Protein AF-A0A2E0U7U8-F1 (afdb_monomer)

Structure (mmCIF, N/CA/C/O backbone):
data_AF-A0A2E0U7U8-F1
#
_entry.id   AF-A0A2E0U7U8-F1
#
loop_
_atom_site.group_PDB
_atom_site.id
_atom_site.type_symbol
_atom_site.label_atom_id
_atom_site.label_alt_id
_atom_site.label_comp_id
_atom_site.label_asym_id
_atom_site.label_entity_id
_atom_site.label_seq_id
_atom_site.pdbx_PDB_ins_code
_atom_site.Cartn_x
_atom_site.Cartn_y
_atom_site.Cartn_z
_atom_site.occupancy
_atom_site.B_iso_or_equiv
_atom_site.auth_seq_id
_atom_site.auth_comp_id
_atom_site.auth_asym_id
_atom_site.auth_atom_id
_atom_site.pdbx_PDB_model_num
ATOM 1 N N . ALA A 1 1 ? -0.794 -1.195 -10.556 1.00 89.25 1 ALA A N 1
ATOM 2 C CA . ALA A 1 1 ? -2.029 -0.863 -9.807 1.00 89.25 1 ALA A CA 1
ATOM 3 C C . ALA A 1 1 ? -2.211 -1.685 -8.524 1.00 89.25 1 ALA A C 1
ATOM 5 O O . ALA A 1 1 ? -2.721 -1.143 -7.558 1.00 89.25 1 ALA A O 1
ATOM 6 N N . PHE A 1 2 ? -1.786 -2.954 -8.472 1.00 94.94 2 PHE A N 1
ATOM 7 C CA . PHE A 1 2 ? -1.986 -3.832 -7.306 1.00 94.94 2 PHE A CA 1
ATOM 8 C C . PHE A 1 2 ? -1.539 -3.242 -5.951 1.00 94.94 2 PHE A C 1
ATOM 10 O O . PHE A 1 2 ? -2.333 -3.216 -5.019 1.00 94.94 2 PHE A O 1
ATOM 17 N N . GLY A 1 3 ? -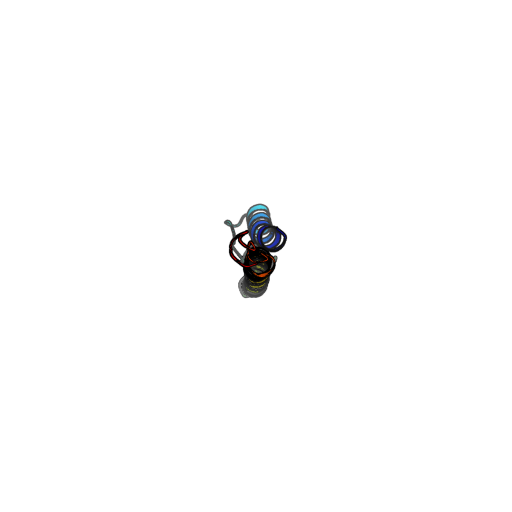0.320 -2.692 -5.858 1.00 95.69 3 GLY A N 1
ATOM 18 C CA . GLY A 1 3 ? 0.175 -2.087 -4.611 1.00 95.69 3 GLY A CA 1
ATOM 19 C C . GLY A 1 3 ? -0.686 -0.926 -4.092 1.00 95.69 3 GLY A C 1
ATOM 20 O O . GLY A 1 3 ? -0.951 -0.830 -2.897 1.00 95.69 3 GLY A O 1
ATOM 21 N N . PHE A 1 4 ? -1.213 -0.101 -5.003 1.00 96.06 4 PHE A N 1
ATOM 22 C CA . PHE A 1 4 ? -2.161 0.965 -4.667 1.00 96.06 4 PHE A CA 1
ATOM 23 C C . PHE A 1 4 ? -3.487 0.407 -4.135 1.00 96.06 4 PHE A C 1
ATOM 25 O O . PHE A 1 4 ? -4.016 0.925 -3.156 1.00 96.06 4 PHE A O 1
ATOM 32 N N . PHE A 1 5 ? -4.011 -0.663 -4.742 1.00 97.25 5 PHE A N 1
ATOM 33 C CA . PHE A 1 5 ? -5.234 -1.303 -4.257 1.00 97.25 5 PHE A CA 1
ATOM 34 C C . PHE A 1 5 ? -5.060 -1.904 -2.866 1.00 97.25 5 PHE A C 1
ATOM 36 O O . PHE A 1 5 ? -5.951 -1.735 -2.042 1.00 97.25 5 PHE A O 1
ATOM 43 N N . LEU A 1 6 ? -3.918 -2.536 -2.580 1.00 95.69 6 LEU A N 1
ATOM 44 C CA . LEU A 1 6 ? -3.614 -3.006 -1.229 1.00 95.69 6 LEU A CA 1
ATOM 45 C C . LEU A 1 6 ? -3.640 -1.852 -0.229 1.00 95.69 6 LEU A C 1
ATOM 47 O O . LEU A 1 6 ? -4.408 -1.905 0.729 1.00 95.69 6 LEU A O 1
ATOM 51 N N . TYR A 1 7 ? -2.896 -0.780 -0.508 1.00 96.25 7 TYR A N 1
ATOM 52 C CA . TYR A 1 7 ? -2.851 0.396 0.359 1.00 96.25 7 TYR A CA 1
ATOM 53 C C . TYR A 1 7 ? -4.238 1.006 0.603 1.00 96.25 7 TYR A C 1
ATOM 55 O O . TYR A 1 7 ? -4.645 1.223 1.744 1.00 96.25 7 TYR A O 1
ATOM 63 N N . GLY A 1 8 ? -4.994 1.237 -0.472 1.00 96.75 8 GLY A N 1
ATOM 64 C CA . GLY A 1 8 ? -6.334 1.811 -0.394 1.00 96.75 8 GLY A CA 1
ATOM 65 C C . GLY A 1 8 ? -7.323 0.905 0.339 1.00 96.75 8 GLY A C 1
ATOM 66 O O . GLY A 1 8 ? -8.110 1.391 1.145 1.00 96.75 8 GLY A O 1
ATOM 67 N N . SER A 1 9 ? -7.268 -0.410 0.099 1.00 96.00 9 SER A N 1
ATOM 68 C CA . SER A 1 9 ? -8.183 -1.377 0.719 1.00 96.00 9 SER A CA 1
ATOM 69 C C . SER A 1 9 ? -8.040 -1.428 2.238 1.00 96.00 9 SER A C 1
ATOM 71 O O . SER A 1 9 ? -9.056 -1.450 2.926 1.00 96.00 9 SER A O 1
ATOM 73 N N . VAL A 1 10 ? -6.813 -1.357 2.765 1.00 96.25 10 VAL A N 1
ATOM 74 C CA . VAL A 1 10 ? -6.556 -1.334 4.214 1.00 96.25 10 VAL A CA 1
ATOM 75 C C . VAL A 1 10 ? -7.238 -0.133 4.864 1.00 96.25 10 VAL A C 1
ATOM 77 O O . VAL A 1 10 ? -7.958 -0.282 5.849 1.00 96.25 10 VAL A O 1
ATOM 80 N N . GLY A 1 11 ? -7.077 1.055 4.280 1.00 96.00 11 GLY A N 1
ATOM 81 C CA . GLY A 1 11 ? -7.711 2.256 4.811 1.00 96.00 11 GLY A CA 1
ATOM 82 C C . GLY A 1 11 ? -9.235 2.267 4.642 1.00 96.00 11 GLY A C 1
ATOM 83 O O . GLY A 1 11 ? -9.931 2.756 5.527 1.00 96.00 11 GLY A O 1
ATOM 84 N N . ILE A 1 12 ? -9.772 1.686 3.562 1.00 97.19 12 ILE A N 1
ATOM 85 C CA . ILE A 1 12 ? -11.227 1.514 3.393 1.00 97.19 12 ILE A CA 1
ATOM 86 C C . ILE A 1 12 ? -11.790 0.577 4.467 1.00 97.19 12 ILE A C 1
ATOM 88 O O . ILE A 1 12 ? -12.823 0.890 5.049 1.00 97.19 12 ILE A O 1
ATOM 92 N N . VAL A 1 13 ? -11.124 -0.542 4.762 1.00 95.88 13 VAL A N 1
ATOM 93 C CA . VAL A 1 13 ? -11.560 -1.474 5.815 1.00 95.88 13 VAL A CA 1
ATOM 94 C C . VAL A 1 13 ? -11.569 -0.791 7.185 1.00 95.88 13 VAL A C 1
ATOM 96 O O . VAL A 1 13 ? -12.563 -0.904 7.897 1.00 95.88 13 VAL A O 1
ATOM 99 N N . ALA A 1 14 ? -10.531 -0.017 7.519 1.00 95.25 14 ALA A N 1
ATOM 100 C CA . ALA A 1 14 ? -10.487 0.754 8.765 1.00 95.25 14 ALA A CA 1
ATOM 101 C C . ALA A 1 14 ? -11.660 1.751 8.879 1.00 95.25 14 ALA A C 1
ATOM 103 O O . ALA A 1 14 ? -12.328 1.806 9.912 1.00 95.25 14 ALA A O 1
ATOM 104 N N . LEU A 1 15 ? -11.978 2.468 7.791 1.00 96.81 15 LEU A N 1
ATOM 105 C CA . LEU A 1 15 ? -13.127 3.382 7.735 1.00 96.81 15 LEU A CA 1
ATOM 106 C C . LEU A 1 15 ? -14.467 2.654 7.910 1.00 96.81 15 LEU A C 1
ATOM 108 O O . LEU A 1 15 ? -15.342 3.137 8.627 1.00 96.81 15 LEU A O 1
ATOM 112 N N . LEU A 1 16 ? -14.643 1.493 7.269 1.00 96.62 16 LEU A N 1
ATOM 113 C CA . LEU A 1 16 ? -15.865 0.685 7.392 1.00 96.62 16 LEU A CA 1
ATOM 114 C C . LEU A 1 16 ? -16.075 0.165 8.819 1.00 96.62 16 LEU A C 1
ATOM 116 O O . LEU A 1 16 ? -17.217 0.016 9.249 1.00 96.62 16 LEU A O 1
ATOM 120 N N . ASN A 1 17 ? -14.987 -0.060 9.553 1.00 94.19 17 ASN A N 1
ATOM 121 C CA . ASN A 1 17 ? -15.014 -0.475 10.951 1.00 94.19 17 ASN A CA 1
ATOM 122 C C . ASN A 1 17 ? -15.169 0.704 11.934 1.00 94.19 17 ASN A C 1
ATOM 124 O O . ASN A 1 17 ? -15.245 0.480 13.140 1.00 94.19 17 ASN A O 1
ATOM 128 N N . GLY A 1 18 ? -15.281 1.945 11.439 1.00 93.12 18 GLY A N 1
ATOM 129 C CA . GLY A 1 18 ? -15.556 3.144 12.239 1.00 93.12 18 GLY A CA 1
ATOM 130 C C . GLY A 1 18 ? -14.320 3.923 12.696 1.00 93.12 18 GLY A C 1
ATOM 131 O O . GLY A 1 18 ? -14.472 4.907 13.420 1.00 93.12 18 GLY A O 1
ATOM 132 N N . GLY A 1 19 ? -13.125 3.506 12.270 1.00 93.38 19 GLY A N 1
ATOM 133 C CA . GLY A 1 19 ? -11.871 4.217 12.509 1.00 93.38 19 GLY A CA 1
ATOM 134 C C . GLY A 1 19 ? -11.604 5.310 11.477 1.00 93.38 19 GLY A C 1
ATOM 135 O O . GLY A 1 19 ? -12.381 5.532 10.543 1.00 93.38 19 GLY A O 1
ATOM 136 N N . LEU A 1 20 ? -10.473 5.997 11.622 1.00 95.50 20 LEU A N 1
ATOM 137 C CA . LEU A 1 20 ? -9.961 6.896 10.585 1.00 95.50 20 LEU A CA 1
ATOM 138 C C . LEU A 1 20 ? -9.268 6.109 9.456 1.00 95.50 20 LEU A C 1
ATOM 140 O O . LEU A 1 20 ? -9.009 4.909 9.549 1.00 95.50 20 LEU A O 1
ATOM 144 N N . PHE A 1 21 ? -8.962 6.784 8.346 1.00 95.88 21 PHE A N 1
ATOM 145 C CA . PHE A 1 21 ? -8.213 6.159 7.256 1.00 95.88 21 PHE A CA 1
ATOM 146 C C . PHE A 1 21 ? -6.822 5.730 7.748 1.00 95.88 21 PHE A C 1
ATOM 148 O O . PHE A 1 21 ? -6.066 6.566 8.239 1.00 95.88 21 PHE A O 1
ATOM 155 N N . LEU A 1 22 ? -6.499 4.441 7.576 1.00 94.38 22 LEU A N 1
ATOM 156 C CA . LEU A 1 22 ? -5.287 3.780 8.098 1.00 94.38 22 LEU A CA 1
ATOM 157 C C . LEU A 1 22 ? -5.193 3.737 9.626 1.00 94.38 22 LEU A C 1
ATOM 159 O O . LEU A 1 22 ? -4.108 3.578 10.180 1.00 94.38 22 LEU A O 1
ATOM 163 N N . ASP A 1 23 ? -6.329 3.838 10.307 1.00 94.25 23 ASP A N 1
ATOM 164 C CA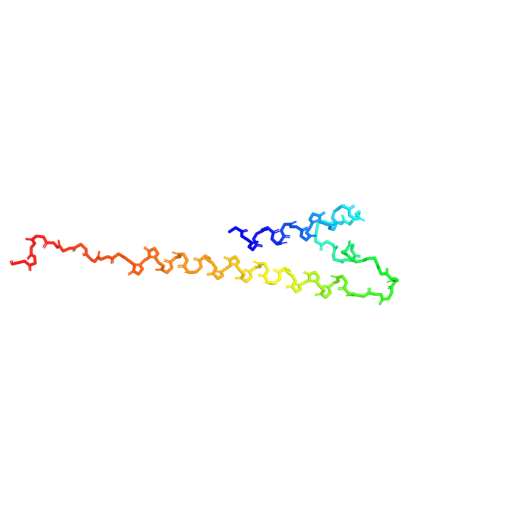 . ASP A 1 23 ? -6.407 3.545 11.727 1.00 94.25 23 ASP A CA 1
ATOM 165 C C . ASP A 1 23 ? -6.352 2.026 11.941 1.00 94.25 23 ASP A C 1
ATOM 167 O O . ASP A 1 23 ? -7.342 1.306 11.779 1.00 94.25 23 ASP A O 1
ATOM 171 N N . TYR A 1 24 ? -5.148 1.521 12.210 1.00 93.12 24 TYR A N 1
ATOM 172 C CA . TYR A 1 24 ? -4.897 0.086 12.281 1.00 93.12 24 TYR A CA 1
ATOM 173 C C . TYR A 1 24 ? -5.533 -0.588 13.502 1.00 93.12 24 TYR A C 1
ATOM 175 O O . TYR A 1 24 ? -5.722 -1.805 13.477 1.00 93.12 24 TYR A O 1
ATOM 183 N N . ASP A 1 25 ? -5.941 0.177 14.517 1.00 90.12 25 ASP A N 1
ATOM 184 C CA . ASP A 1 25 ? -6.683 -0.350 15.671 1.00 90.12 25 ASP A CA 1
ATOM 185 C C . ASP A 1 25 ? -8.079 -0.850 15.265 1.00 90.12 25 ASP A C 1
ATOM 187 O O . ASP A 1 25 ? -8.671 -1.691 15.936 1.00 90.12 25 ASP A O 1
ATOM 191 N N . PHE A 1 26 ? -8.591 -0.390 14.120 1.00 90.38 26 PHE A N 1
ATO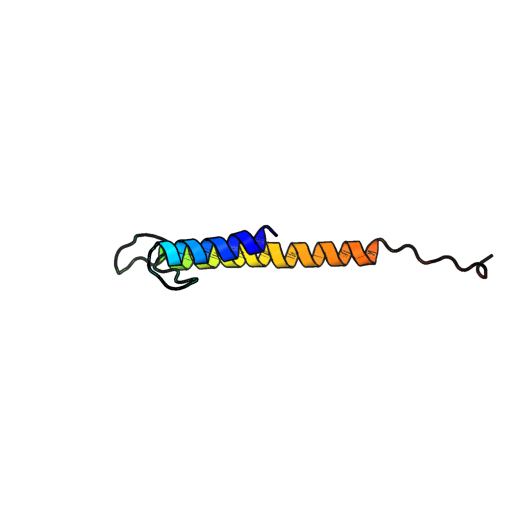M 192 C CA . PHE A 1 26 ? -9.894 -0.779 13.585 1.00 90.38 26 PHE A CA 1
ATOM 193 C C . PHE A 1 26 ? -9.802 -1.860 12.498 1.00 90.38 26 PHE A C 1
ATOM 195 O O . PHE A 1 26 ? -10.800 -2.154 11.847 1.00 90.38 26 PHE A O 1
ATOM 202 N N . LEU A 1 27 ? -8.640 -2.482 12.263 1.00 89.94 27 LEU A N 1
ATOM 203 C CA . LEU A 1 27 ? -8.495 -3.576 11.283 1.00 89.94 27 LEU A CA 1
ATOM 204 C C . LEU A 1 27 ? -8.934 -4.938 11.821 1.00 89.94 27 LEU A C 1
ATOM 206 O O . LEU A 1 27 ? -9.464 -5.757 11.068 1.00 89.94 27 LEU A O 1
ATOM 210 N N . VAL A 1 28 ? -8.690 -5.191 13.104 1.00 86.56 28 VAL A N 1
ATOM 211 C CA . VAL A 1 28 ? -8.995 -6.454 13.774 1.00 86.56 28 VAL A CA 1
ATOM 212 C C . VAL A 1 28 ? -9.819 -6.133 15.009 1.00 86.56 28 VAL A C 1
ATOM 214 O O . VAL A 1 28 ? -9.510 -5.209 15.748 1.00 86.56 28 VAL A O 1
ATOM 217 N N . ALA A 1 29 ? -10.886 -6.896 15.237 1.00 80.06 29 ALA A N 1
ATOM 218 C CA . ALA A 1 29 ? -11.632 -6.799 16.481 1.00 80.06 29 ALA A CA 1
ATOM 219 C C . ALA A 1 29 ? -10.836 -7.501 17.588 1.00 80.06 29 ALA A C 1
ATOM 221 O O . ALA A 1 29 ? -10.834 -8.729 17.684 1.00 80.06 29 ALA A O 1
ATOM 222 N N . GLU A 1 30 ? -10.144 -6.720 18.407 1.00 76.62 30 GLU A N 1
ATOM 223 C CA . GLU A 1 30 ? -9.344 -7.201 19.529 1.00 76.62 30 GLU A CA 1
ATOM 224 C C . GLU A 1 30 ? -9.645 -6.415 20.814 1.00 76.62 30 GLU A C 1
ATOM 226 O O . GLU A 1 30 ? -10.261 -5.351 20.796 1.00 76.62 30 GLU A O 1
ATOM 231 N N . GLY A 1 31 ? -9.301 -7.009 21.961 1.00 72.44 31 GLY A N 1
ATOM 232 C CA . GLY A 1 31 ? -9.491 -6.374 23.265 1.00 72.44 31 GLY A CA 1
ATOM 233 C C . GLY A 1 31 ? -8.514 -5.211 23.502 1.00 72.44 31 GLY A C 1
ATOM 234 O O . GLY A 1 31 ? -7.593 -5.023 22.715 1.00 72.44 31 GLY A O 1
ATOM 235 N N . PRO A 1 32 ? -8.648 -4.473 24.622 1.00 66.75 32 PRO A N 1
ATOM 236 C CA . PRO A 1 32 ? -7.868 -3.257 24.902 1.00 66.75 32 PRO A CA 1
ATOM 237 C C . PRO A 1 32 ? -6.338 -3.425 24.927 1.00 66.75 32 PRO A C 1
ATOM 239 O O . PRO A 1 32 ? -5.617 -2.437 24.861 1.00 66.75 32 PRO A O 1
ATOM 242 N N . GLU A 1 33 ? -5.847 -4.659 25.063 1.00 73.88 33 GLU A N 1
ATOM 243 C CA . GLU A 1 33 ? -4.416 -5.001 25.108 1.00 73.88 33 GLU A CA 1
ATOM 244 C C . GLU A 1 33 ? -3.909 -5.631 23.796 1.00 73.88 33 GLU A C 1
ATOM 246 O O . GLU A 1 33 ? -2.748 -6.027 23.693 1.00 73.88 33 GLU A O 1
ATOM 251 N N . GLY A 1 34 ? -4.785 -5.780 22.799 1.00 74.31 34 GLY A N 1
ATOM 252 C CA . GLY A 1 34 ? -4.436 -6.311 21.489 1.00 74.31 34 GLY A CA 1
ATOM 253 C C . GLY A 1 34 ? -3.765 -5.253 20.615 1.00 74.31 34 GLY A C 1
ATOM 254 O O . GLY A 1 34 ? -4.207 -4.109 20.560 1.00 74.31 34 GLY A O 1
ATOM 255 N N . HIS A 1 35 ? -2.686 -5.637 19.933 1.00 84.81 35 HIS A N 1
ATOM 256 C CA . HIS A 1 35 ? -1.979 -4.790 18.964 1.00 84.81 35 HIS A CA 1
ATOM 257 C C . HIS A 1 35 ? -1.820 -5.489 17.607 1.00 84.81 35 HIS A C 1
ATOM 259 O O . HIS A 1 35 ? -0.938 -5.143 16.818 1.00 84.81 35 HIS A O 1
ATOM 265 N N . TRP A 1 36 ? -2.597 -6.532 17.327 1.00 87.19 36 TRP A N 1
ATOM 266 C CA . TRP A 1 36 ? -2.451 -7.330 16.111 1.00 87.19 36 TRP A CA 1
ATOM 267 C C . TRP A 1 36 ? -2.819 -6.541 14.851 1.00 87.19 36 TRP A C 1
ATOM 269 O O . TRP A 1 36 ? -2.133 -6.673 13.838 1.00 87.19 36 TRP A O 1
ATOM 279 N N . GLY A 1 37 ? -3.831 -5.679 14.920 1.00 89.94 37 GLY A N 1
ATOM 280 C CA . GLY A 1 37 ? -4.257 -4.767 13.866 1.00 89.94 37 GLY A CA 1
ATOM 281 C C . GLY A 1 37 ? -3.134 -3.831 13.438 1.00 89.94 37 GLY A C 1
ATOM 282 O O . GLY A 1 37 ? -2.870 -3.720 12.243 1.00 89.94 37 GLY A O 1
ATOM 283 N N . GLN A 1 38 ? -2.384 -3.274 14.395 1.00 92.44 38 GLN A N 1
ATOM 284 C CA . GLN A 1 38 ? -1.198 -2.444 14.138 1.00 92.44 38 GLN A CA 1
ATOM 285 C C . GLN A 1 38 ? -0.113 -3.209 13.371 1.00 92.44 38 GLN A C 1
ATOM 287 O O . GLN A 1 38 ? 0.338 -2.762 12.316 1.00 92.44 38 GLN A O 1
ATOM 292 N N . HIS A 1 39 ? 0.282 -4.389 13.858 1.00 92.75 39 HIS A N 1
ATOM 293 C CA . HIS A 1 39 ? 1.335 -5.184 13.216 1.00 92.75 39 HIS A CA 1
ATOM 294 C C . HIS A 1 39 ? 0.935 -5.629 11.804 1.00 92.75 39 HIS A C 1
ATOM 296 O O . HIS A 1 39 ? 1.715 -5.505 10.860 1.00 92.75 39 HIS A O 1
ATOM 302 N N . ILE A 1 40 ? -0.290 -6.131 11.648 1.00 92.75 40 ILE A N 1
ATOM 303 C CA . ILE A 1 40 ? -0.799 -6.614 10.363 1.00 92.75 40 ILE A CA 1
ATOM 304 C C . ILE A 1 40 ? -0.986 -5.442 9.393 1.00 92.75 40 ILE A C 1
ATOM 306 O O . ILE A 1 40 ? -0.577 -5.539 8.236 1.00 92.75 40 ILE A O 1
ATOM 310 N N . GLY A 1 41 ? -1.561 -4.332 9.860 1.00 94.31 41 GLY A N 1
ATOM 311 C CA . GLY A 1 41 ? -1.799 -3.132 9.061 1.00 94.31 41 GLY A CA 1
ATOM 312 C C . GLY A 1 41 ? -0.511 -2.578 8.460 1.00 94.31 41 GLY A C 1
ATOM 313 O O . GLY A 1 41 ? -0.442 -2.374 7.246 1.00 94.31 41 GLY A O 1
ATOM 314 N N . ILE A 1 42 ? 0.5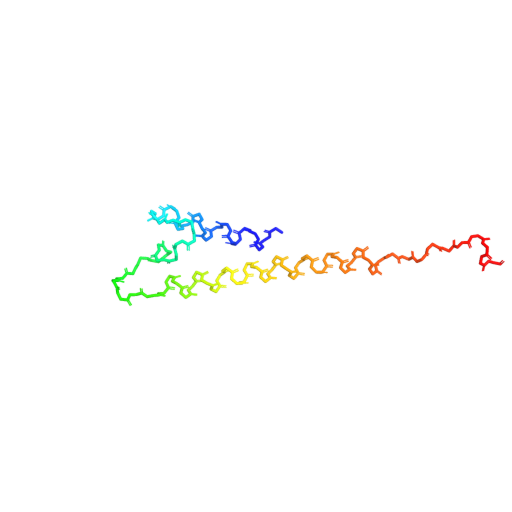34 -2.432 9.281 1.00 95.12 42 ILE A N 1
ATOM 315 C CA . ILE A 1 42 ? 1.852 -1.960 8.833 1.00 95.12 42 ILE A CA 1
ATOM 316 C C . ILE A 1 42 ? 2.442 -2.905 7.781 1.00 95.12 42 ILE A C 1
ATOM 318 O O . ILE A 1 42 ? 2.794 -2.447 6.695 1.00 95.12 42 ILE A O 1
ATOM 322 N N . ILE A 1 43 ? 2.478 -4.217 8.042 1.00 96.00 43 ILE A N 1
ATOM 323 C CA . ILE A 1 43 ? 3.071 -5.193 7.110 1.00 96.00 43 ILE A CA 1
ATOM 324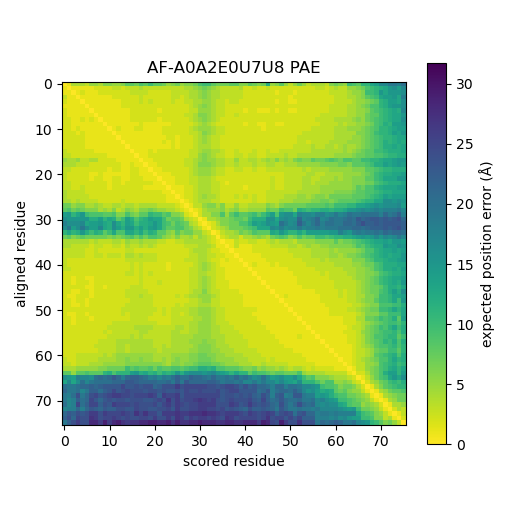 C C . ILE A 1 43 ? 2.349 -5.190 5.754 1.00 96.00 43 ILE A C 1
ATOM 326 O O . ILE A 1 43 ? 2.994 -5.246 4.703 1.00 96.00 43 ILE A O 1
ATOM 330 N N . ILE A 1 44 ? 1.014 -5.106 5.741 1.00 96.06 44 ILE A N 1
ATOM 331 C CA . ILE A 1 44 ? 0.245 -5.075 4.488 1.00 96.06 44 ILE A CA 1
ATOM 332 C C . ILE A 1 44 ? 0.547 -3.797 3.697 1.00 96.06 44 ILE A C 1
ATOM 334 O O . ILE A 1 44 ? 0.700 -3.852 2.473 1.00 96.06 44 ILE A O 1
ATOM 338 N N . ILE A 1 45 ? 0.651 -2.652 4.375 1.00 96.88 45 ILE A N 1
ATOM 339 C CA . ILE A 1 45 ? 0.958 -1.366 3.741 1.00 96.88 45 ILE A CA 1
ATOM 340 C C . ILE A 1 45 ? 2.377 -1.357 3.178 1.00 96.88 45 ILE A C 1
ATOM 342 O O . ILE A 1 45 ? 2.562 -0.965 2.025 1.00 96.88 45 ILE A O 1
ATOM 346 N N . GLU A 1 46 ? 3.361 -1.840 3.934 1.00 97.50 46 GLU A N 1
ATOM 347 C CA . GLU A 1 46 ? 4.745 -1.979 3.471 1.00 97.50 46 GLU A CA 1
ATOM 348 C C . GLU A 1 46 ? 4.827 -2.851 2.216 1.00 97.50 46 GLU A C 1
ATOM 350 O O . GLU A 1 46 ? 5.474 -2.479 1.236 1.00 97.50 46 GLU A O 1
ATOM 355 N N . LEU A 1 47 ? 4.099 -3.968 2.193 1.00 97.38 47 LEU A N 1
ATOM 356 C CA . LEU A 1 47 ? 4.008 -4.852 1.034 1.00 97.38 47 LEU A CA 1
ATOM 357 C C . LEU A 1 47 ? 3.295 -4.177 -0.153 1.00 97.38 47 LEU A C 1
ATOM 359 O O . LEU A 1 47 ? 3.728 -4.312 -1.300 1.00 97.38 47 LEU A O 1
ATOM 363 N N . GLY A 1 48 ? 2.245 -3.392 0.097 1.00 97.31 48 GLY A N 1
ATOM 364 C CA . GLY A 1 48 ? 1.586 -2.572 -0.922 1.00 97.31 48 GLY A CA 1
ATOM 365 C C . GLY A 1 48 ? 2.534 -1.545 -1.554 1.00 97.31 48 GLY A C 1
ATOM 366 O O . GLY A 1 48 ? 2.626 -1.456 -2.784 1.00 97.31 48 GLY A O 1
ATOM 367 N N . VAL A 1 49 ? 3.288 -0.814 -0.728 1.00 97.56 49 VAL A N 1
ATOM 368 C CA . VAL A 1 49 ? 4.294 0.164 -1.174 1.00 97.56 49 VAL A CA 1
ATOM 369 C C . VAL A 1 49 ? 5.424 -0.531 -1.934 1.00 97.56 49 VAL A C 1
ATOM 371 O O . VAL A 1 49 ? 5.794 -0.064 -3.013 1.00 97.56 49 VAL A O 1
ATOM 374 N N . LEU A 1 50 ? 5.906 -1.680 -1.451 1.00 98.00 50 LEU A N 1
ATOM 375 C CA . LEU A 1 50 ? 6.917 -2.494 -2.129 1.00 98.00 50 LEU A CA 1
ATOM 376 C C . LEU A 1 50 ? 6.487 -2.831 -3.560 1.00 98.00 50 LEU A C 1
ATOM 378 O O . LEU A 1 50 ? 7.244 -2.587 -4.498 1.00 98.00 50 LEU A O 1
ATOM 382 N N . PHE A 1 51 ? 5.266 -3.335 -3.757 1.00 97.44 51 PHE A N 1
ATOM 383 C CA . PHE A 1 51 ? 4.772 -3.663 -5.097 1.00 97.44 51 PHE A CA 1
ATOM 384 C C . PHE A 1 51 ? 4.596 -2.435 -5.992 1.00 97.44 51 PHE A C 1
ATOM 386 O O . PHE A 1 51 ? 4.847 -2.515 -7.197 1.00 97.44 51 PHE A O 1
ATOM 393 N N . ALA A 1 52 ? 4.161 -1.303 -5.434 1.00 97.19 52 ALA A N 1
ATOM 394 C CA . ALA A 1 52 ? 4.020 -0.065 -6.194 1.00 97.19 52 ALA A CA 1
ATOM 395 C C . ALA A 1 52 ? 5.383 0.453 -6.685 1.00 97.19 52 ALA A C 1
ATOM 397 O O . ALA A 1 52 ? 5.527 0.763 -7.870 1.00 97.19 52 ALA A O 1
ATOM 398 N N . VAL A 1 53 ? 6.381 0.496 -5.798 1.00 98.00 53 VAL A N 1
ATOM 399 C CA . VAL A 1 53 ? 7.734 0.974 -6.112 1.00 98.00 53 VAL A CA 1
ATOM 400 C C . VAL A 1 53 ? 8.475 -0.014 -7.014 1.00 98.00 53 VAL A C 1
ATOM 402 O O . VAL A 1 53 ? 9.034 0.390 -8.027 1.00 98.00 53 VAL A O 1
ATOM 405 N N . ALA A 1 54 ? 8.443 -1.316 -6.726 1.00 97.62 54 ALA A N 1
ATOM 406 C CA . ALA A 1 54 ? 9.096 -2.315 -7.574 1.00 97.62 54 ALA A CA 1
ATOM 407 C C . ALA A 1 54 ? 8.518 -2.312 -9.000 1.00 97.62 54 ALA A C 1
ATOM 409 O O . ALA A 1 54 ? 9.265 -2.307 -9.979 1.00 97.62 54 ALA A O 1
ATOM 410 N N . GLY A 1 55 ? 7.189 -2.244 -9.130 1.00 96.75 55 GLY A N 1
ATOM 411 C CA . GLY A 1 55 ? 6.529 -2.171 -10.431 1.00 96.75 55 GLY A CA 1
ATOM 412 C C . GLY A 1 55 ? 6.886 -0.905 -11.215 1.00 96.75 55 GLY A C 1
ATOM 413 O O . GLY A 1 55 ? 7.115 -0.985 -12.425 1.00 96.75 55 GLY A O 1
ATOM 414 N N . SER A 1 56 ? 6.974 0.254 -10.552 1.00 96.75 56 SER A N 1
ATOM 415 C CA . SER A 1 56 ? 7.380 1.498 -11.216 1.00 96.75 56 SER A CA 1
ATOM 416 C C . SER A 1 56 ? 8.832 1.429 -11.689 1.00 96.75 56 SER A C 1
ATOM 418 O O . SER A 1 56 ? 9.097 1.761 -12.843 1.00 96.75 56 SER A O 1
ATOM 420 N N . MET A 1 57 ? 9.747 0.907 -10.866 1.00 97.31 57 MET A N 1
ATOM 421 C CA . MET A 1 57 ? 11.156 0.735 -11.237 1.00 97.31 57 MET A CA 1
ATOM 422 C C . MET A 1 57 ? 11.326 -0.197 -12.439 1.00 97.31 57 MET A C 1
ATOM 424 O O . MET A 1 57 ? 12.040 0.145 -13.379 1.00 97.31 57 MET A O 1
ATOM 428 N N . VAL A 1 58 ? 10.625 -1.336 -12.463 1.00 95.62 58 VAL A N 1
ATOM 429 C CA . VAL A 1 58 ? 10.648 -2.267 -13.605 1.00 95.62 58 VAL A CA 1
ATOM 430 C C . VAL A 1 58 ? 10.086 -1.612 -14.870 1.00 95.62 58 VAL A C 1
ATOM 432 O O . VAL A 1 58 ? 10.662 -1.748 -15.947 1.00 95.62 58 VAL A O 1
ATOM 435 N N . THR A 1 59 ? 8.988 -0.862 -14.749 1.00 95.19 59 THR A N 1
ATOM 436 C CA . THR A 1 59 ? 8.379 -0.153 -15.888 1.00 95.19 59 THR A CA 1
ATOM 437 C C . THR A 1 59 ? 9.343 0.878 -16.473 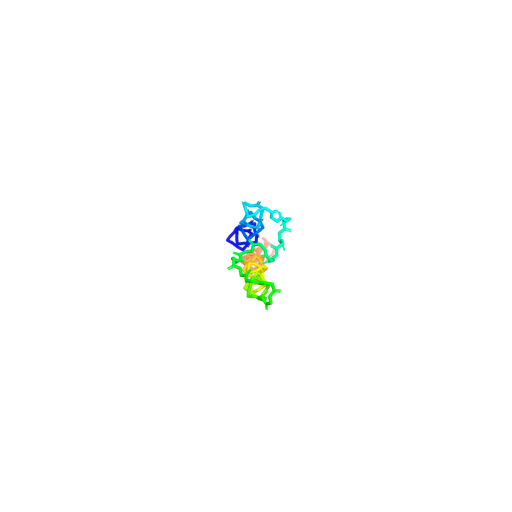1.00 95.19 59 THR A C 1
ATOM 439 O O . THR A 1 59 ? 9.526 0.937 -17.687 1.00 95.19 59 THR A O 1
ATOM 442 N N . ILE A 1 60 ? 9.994 1.661 -15.608 1.00 93.88 60 ILE A N 1
ATOM 443 C CA . ILE A 1 60 ? 11.009 2.642 -16.001 1.00 93.88 60 ILE A CA 1
ATOM 444 C C . ILE A 1 60 ? 12.173 1.937 -16.696 1.00 93.88 60 ILE A C 1
ATOM 446 O O . ILE A 1 60 ? 12.561 2.344 -17.788 1.00 93.88 60 ILE A O 1
ATOM 450 N N . PHE A 1 61 ? 12.693 0.857 -16.109 1.00 94.00 61 PHE A N 1
ATOM 451 C CA . PHE A 1 61 ? 13.786 0.089 -16.697 1.00 94.00 61 PHE A CA 1
ATOM 452 C C . PHE A 1 61 ? 13.462 -0.350 -18.129 1.00 94.00 61 PHE A C 1
ATOM 454 O O . PHE A 1 61 ? 14.232 -0.053 -19.038 1.00 94.00 61 PHE A O 1
ATOM 461 N N . TYR A 1 62 ? 12.304 -0.971 -18.364 1.00 92.25 62 TYR A N 1
ATOM 462 C CA . TYR A 1 62 ? 11.918 -1.403 -19.710 1.00 92.25 62 TYR A CA 1
ATOM 463 C C . TYR A 1 62 ? 11.690 -0.243 -20.684 1.00 92.25 62 TYR A C 1
ATOM 465 O O . TYR A 1 62 ? 12.021 -0.368 -21.862 1.00 92.25 62 TYR A O 1
ATOM 4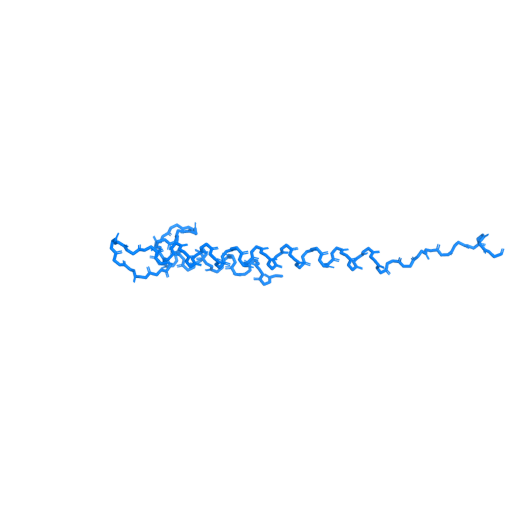73 N N . ALA A 1 63 ? 11.179 0.895 -20.208 1.00 91.75 63 ALA A N 1
ATOM 474 C CA . ALA A 1 63 ? 10.979 2.076 -21.044 1.00 91.75 63 ALA A CA 1
ATOM 475 C C . ALA A 1 63 ? 12.297 2.675 -21.573 1.00 91.75 63 ALA A C 1
ATOM 477 O O . ALA A 1 63 ? 12.297 3.321 -22.622 1.00 91.75 63 ALA A O 1
ATOM 478 N N . PHE A 1 64 ? 13.414 2.478 -20.864 1.00 88.44 64 PHE A N 1
ATOM 479 C CA . PHE A 1 64 ? 14.727 2.988 -21.267 1.00 88.44 64 PHE A CA 1
ATOM 480 C C . PHE A 1 64 ? 15.630 1.920 -21.887 1.00 88.44 64 PHE A C 1
ATOM 482 O O . PHE A 1 64 ? 16.239 2.182 -22.918 1.00 88.44 64 PHE A O 1
ATOM 489 N N . ALA A 1 65 ? 15.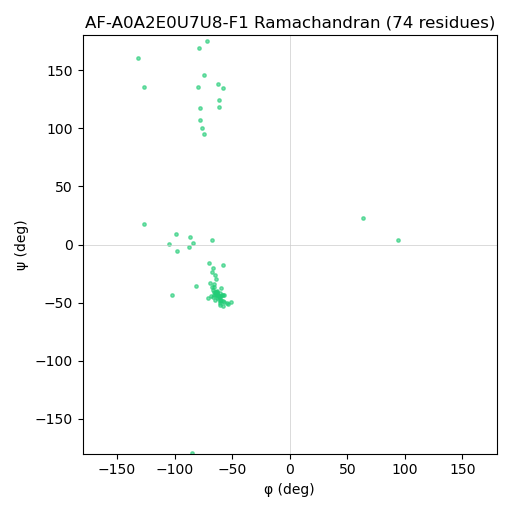687 0.718 -21.315 1.00 86.19 65 ALA A N 1
ATOM 490 C CA . ALA A 1 65 ? 16.571 -0.352 -21.777 1.00 86.19 65 ALA A CA 1
ATOM 491 C C . ALA A 1 65 ? 16.192 -0.902 -23.165 1.00 86.19 65 ALA A C 1
ATOM 493 O O . ALA A 1 65 ? 17.042 -1.462 -23.848 1.00 86.19 65 ALA A O 1
ATOM 494 N N . GLY A 1 66 ? 14.930 -0.755 -23.587 1.00 72.06 66 GLY A N 1
ATOM 495 C CA . GLY A 1 66 ? 14.444 -1.223 -24.888 1.00 72.06 66 GLY A CA 1
ATOM 496 C C . GLY A 1 66 ? 14.612 -0.241 -26.053 1.00 72.06 66 GLY A C 1
ATOM 497 O O . GLY A 1 66 ? 14.227 -0.582 -27.169 1.00 72.06 66 GLY A O 1
ATOM 498 N N . ARG A 1 67 ? 15.142 0.972 -25.840 1.00 73.06 67 ARG A N 1
ATOM 499 C CA . ARG A 1 67 ? 15.405 1.900 -26.952 1.00 73.06 67 ARG A CA 1
ATOM 500 C C . ARG A 1 67 ? 16.680 1.471 -27.680 1.00 73.06 67 ARG A C 1
ATOM 502 O O . ARG A 1 67 ? 17.772 1.650 -27.150 1.00 73.06 67 ARG A O 1
ATOM 509 N N . ALA A 1 68 ? 16.537 0.911 -28.883 1.00 70.25 68 ALA A N 1
ATOM 510 C CA . ALA A 1 68 ? 17.663 0.792 -29.804 1.00 70.25 68 ALA A CA 1
ATOM 511 C C . ALA A 1 68 ? 18.150 2.208 -30.167 1.00 70.25 68 ALA A C 1
ATOM 513 O O . ALA A 1 68 ? 17.302 3.088 -30.349 1.00 70.25 68 ALA A O 1
ATOM 514 N N . PRO A 1 69 ? 19.471 2.453 -30.231 1.00 71.50 69 PRO A N 1
ATOM 515 C CA . PRO A 1 69 ? 19.975 3.713 -30.754 1.00 71.50 69 PRO A CA 1
ATOM 516 C C . PRO A 1 69 ? 19.450 3.894 -32.182 1.00 71.50 69 PRO A C 1
ATOM 518 O O . PRO A 1 69 ? 19.429 2.942 -32.964 1.00 71.50 69 PRO A O 1
ATOM 521 N N . GLU A 1 70 ? 18.972 5.096 -32.485 1.00 74.56 70 GLU A N 1
ATOM 522 C CA . GLU A 1 70 ? 18.682 5.496 -33.859 1.00 74.56 70 GLU A CA 1
ATOM 523 C C . GLU A 1 70 ? 20.013 5.437 -34.617 1.00 74.56 70 GLU A C 1
ATOM 525 O O . GLU A 1 70 ? 20.982 6.064 -34.193 1.00 74.56 70 GLU A O 1
ATOM 530 N N . ILE A 1 71 ? 20.095 4.577 -35.634 1.00 72.56 71 ILE A N 1
ATOM 531 C CA . ILE A 1 71 ? 21.263 4.512 -36.516 1.00 72.56 71 ILE A CA 1
ATOM 532 C C . ILE A 1 71 ? 21.102 5.687 -37.473 1.00 72.56 71 ILE A C 1
ATOM 534 O O . ILE A 1 71 ? 20.091 5.743 -38.176 1.00 72.56 71 ILE A O 1
ATOM 538 N N . ASP A 1 72 ? 22.043 6.629 -37.441 1.00 76.62 72 ASP A N 1
ATOM 539 C CA . ASP A 1 72 ? 22.021 7.782 -38.335 1.00 76.62 72 ASP A CA 1
ATOM 540 C C . ASP A 1 72 ? 22.442 7.339 -39.742 1.00 76.62 72 ASP A C 1
ATOM 542 O O . ASP A 1 72 ? 23.310 6.478 -39.911 1.00 76.62 72 ASP A O 1
ATOM 546 N N . ASP A 1 73 ? 21.858 7.957 -40.765 1.00 76.56 73 ASP A N 1
ATOM 547 C CA . ASP A 1 73 ? 22.226 7.742 -42.165 1.00 76.56 73 ASP A CA 1
ATOM 548 C C . ASP A 1 73 ? 23.647 8.275 -42.468 1.00 76.56 73 ASP A C 1
ATOM 550 O O . ASP A 1 73 ? 24.076 8.256 -43.614 1.00 76.56 73 ASP A O 1
ATOM 554 N N . GLU A 1 74 ? 24.394 8.767 -41.480 1.00 74.25 74 GLU A N 1
ATOM 555 C CA . GLU A 1 74 ? 25.812 9.136 -41.598 1.00 74.25 74 GLU A CA 1
ATOM 556 C C . GLU A 1 74 ? 26.773 8.034 -41.093 1.00 74.25 74 GLU A C 1
ATOM 558 O O . GLU A 1 74 ? 27.985 8.159 -41.272 1.00 74.25 74 GLU A O 1
ATOM 563 N N . ASP A 1 75 ? 26.261 6.941 -40.505 1.00 70.94 75 ASP A N 1
ATOM 564 C CA . ASP A 1 75 ? 27.063 5.839 -39.937 1.00 70.94 75 ASP A CA 1
ATOM 565 C C . ASP A 1 75 ? 27.458 4.737 -40.961 1.00 70.94 75 ASP A C 1
ATOM 567 O O . ASP A 1 75 ? 28.019 3.705 -40.565 1.00 70.94 75 ASP A O 1
ATOM 571 N N . TRP A 1 76 ? 27.182 4.920 -42.264 1.00 61.69 76 TRP A N 1
ATOM 572 C CA . TRP A 1 76 ? 27.554 3.993 -43.355 1.00 61.69 76 TRP A CA 1
ATOM 573 C C . TRP A 1 76 ? 28.702 4.481 -44.247 1.00 61.69 76 TRP A C 1
ATOM 575 O O . TRP A 1 76 ? 28.806 5.695 -44.526 1.00 61.69 76 TRP A O 1
#

Nearest PDB structures (foldseek):
  5xuo-assembly1_A  TM=3.901E-01  e=4.091E+00  Mycobacterium tuberculosis H37Rv
  6mmk-assembly1_D 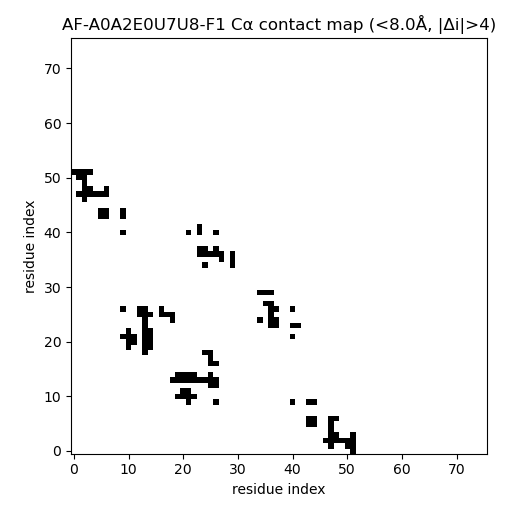 TM=3.951E-01  e=5.589E+00  Rattus norvegicus

pLDDT: mean 89.54, std 9.6, range [61.69, 98.0]

Radius of gyration: 21.14 Å; Cα contacts (8 Å, |Δi|>4): 70; chains: 1; bounding box: 43×16×68 Å

Sequence (76 aa):
AFGFFLYGSVGIVALLNGGLFLDYDFLVAEGPEGHWGQHIGIIIIELGVLFAVAGSMVTIFYAFAGRAPEIDDEDW

Secondary structure (DSSP, 8-state):
-HHHHHHHHHHHHHHHTTS-TT-GGGSS---TT--HHHHHHHHHHHHHHHHHHHHHHHHHHHHHHT-PPPPPTT--

Mean predicted aligned error: 6.76 Å

Foldseek 3Di:
DQLVCLQQVLQVQQVVQPHHRLPQVSNDPDDPPDDVSVVVSVVSNVVSVVCVVVVVVVVVCCVPVPDDPDDDPVND

Solvent-accessible surface area (backbone atoms only — not comparable to full-atom values): 4311 Å² total; per-residue (Å²): 113,67,18,56,50,46,41,52,49,54,20,51,48,3,40,75,60,71,36,52,78,64,30,26,76,34,64,42,98,66,60,100,86,57,59,62,22,45,58,52,45,51,53,50,38,54,52,10,50,48,46,42,51,53,51,50,53,53,51,53,47,55,70,55,75,67,61,73,79,83,80,58,94,80,80,117